Protein AF-A0A5B8FJD1-F1 (afdb_monomer_lite)

Radius of gyration: 15.88 Å; chains: 1; bounding box: 34×45×42 Å

Organism: NCBI:txid2579971

pLDDT: mean 77.66, std 18.11, range [31.16, 95.94]

Foldseek 3Di:
DFDWDWDDDPQKTKIWTVVPPDFPDKDKDKDKDFQVQFQNVLLQVLLQVLLQVVLCVQCVVQAQWIKMKMWGWDDDPDRMIIIMIIIGTHRPDPGDDDPVRVVSSCCCSVDPVSVVVSNVRSRVRRNDHHDDDDDDDDPDPDDD

Sequence (144 aa):
MTDWLMAHDGARVRHAARGAADADFGVVAEWSVRLDGVDAGRFRASLARQVRQDLWRALARVRGFSPVVEVSTSAPEGGAALLEVTAGGALRAGGRVTDGLAGRVSGLIGDEARRARWVRHALRRARGPAKSAATISQKETASC

Secondary structure (DSSP, 8-state):
---EEEEEETTEEEEEETT--S-SEEEEEEEEEE-TT--HHHHHHHHHHHHHHHHHHHHTTSTTEEEEEEEEEE--GGGEEEEEEEEEEEE-TT----HHHHHHHHHHHH-HHHHHHHHHHHHHHH-S----------------

Structure (mmCIF, N/CA/C/O backbone):
data_AF-A0A5B8FJD1-F1
#
_entry.id   AF-A0A5B8FJD1-F1
#
loop_
_atom_site.group_PDB
_atom_site.id
_atom_site.type_symbol
_atom_site.label_atom_id
_atom_site.label_alt_id
_atom_site.label_comp_id
_atom_site.label_asym_id
_atom_site.label_entity_id
_atom_site.label_seq_id
_atom_site.pdbx_PDB_ins_code
_atom_site.Cartn_x
_atom_site.Cartn_y
_atom_site.Cartn_z
_atom_site.occupancy
_atom_site.B_iso_or_equiv
_atom_site.auth_seq_id
_atom_site.auth_comp_id
_atom_site.auth_asym_id
_atom_site.auth_atom_id
_atom_site.pdbx_PDB_model_num
ATOM 1 N N . MET A 1 1 ? -8.968 20.294 2.694 1.00 43.84 1 MET A N 1
ATOM 2 C CA . MET A 1 1 ? -8.512 19.471 1.554 1.00 43.84 1 MET A CA 1
ATOM 3 C C . MET A 1 1 ? -7.233 18.787 2.013 1.00 43.84 1 MET A C 1
ATOM 5 O O . MET A 1 1 ? -6.286 19.495 2.319 1.00 43.84 1 MET A O 1
ATOM 9 N N . THR A 1 2 ? -7.243 17.470 2.244 1.00 45.91 2 THR A N 1
ATOM 10 C CA . THR A 1 2 ? -6.059 16.762 2.762 1.00 45.91 2 THR A CA 1
ATOM 11 C C . THR A 1 2 ? -4.968 16.813 1.707 1.00 45.91 2 THR A C 1
ATOM 13 O O . THR A 1 2 ? -5.108 16.193 0.654 1.00 45.91 2 THR A O 1
ATOM 16 N N . ASP A 1 3 ? -3.928 17.593 1.973 1.00 54.06 3 ASP A N 1
ATOM 17 C CA . ASP A 1 3 ? -2.752 17.642 1.119 1.00 54.06 3 ASP A CA 1
ATOM 18 C C . ASP A 1 3 ? -1.980 16.323 1.285 1.00 54.06 3 ASP A C 1
ATOM 20 O O . ASP A 1 3 ? -1.826 15.825 2.404 1.00 54.06 3 ASP A O 1
ATOM 24 N N . TRP A 1 4 ? -1.575 15.701 0.181 1.00 60.25 4 TRP A N 1
ATOM 25 C CA . TRP A 1 4 ? -0.919 14.390 0.185 1.00 60.25 4 TRP A CA 1
ATOM 26 C C . TRP A 1 4 ? 0.562 14.579 -0.113 1.00 60.25 4 TRP A C 1
ATOM 28 O O . TRP A 1 4 ? 0.920 15.112 -1.160 1.00 60.25 4 TRP A O 1
ATOM 38 N N . LEU A 1 5 ? 1.422 14.096 0.780 1.00 63.75 5 LEU A N 1
ATOM 39 C CA . LEU A 1 5 ? 2.855 14.048 0.547 1.00 63.75 5 LEU A CA 1
ATOM 40 C C . LEU A 1 5 ? 3.190 12.749 -0.195 1.00 63.75 5 LEU A C 1
ATOM 42 O O . LEU A 1 5 ? 2.919 11.649 0.297 1.00 63.75 5 LEU A O 1
ATOM 46 N N . MET A 1 6 ? 3.781 12.891 -1.379 1.00 67.44 6 MET A N 1
ATOM 47 C CA . MET A 1 6 ? 4.454 11.799 -2.076 1.00 67.44 6 MET A CA 1
ATOM 48 C C . MET A 1 6 ? 5.954 12.004 -1.915 1.00 67.44 6 MET A C 1
ATOM 50 O O . MET A 1 6 ? 6.514 12.930 -2.498 1.00 67.44 6 MET A O 1
ATOM 54 N N . ALA A 1 7 ? 6.588 11.171 -1.094 1.00 66.19 7 ALA A N 1
ATOM 55 C CA . ALA A 1 7 ? 8.039 11.149 -0.972 1.00 66.19 7 ALA A CA 1
ATOM 56 C C . ALA A 1 7 ? 8.593 10.025 -1.851 1.00 66.19 7 ALA A C 1
ATOM 58 O O . ALA A 1 7 ? 8.130 8.880 -1.788 1.00 66.19 7 ALA A O 1
ATOM 59 N N . HIS A 1 8 ? 9.569 10.372 -2.685 1.00 64.69 8 HIS A N 1
ATOM 60 C CA . HIS A 1 8 ? 10.277 9.448 -3.557 1.00 64.69 8 HIS A CA 1
ATOM 61 C C . HIS A 1 8 ? 11.733 9.391 -3.117 1.00 64.69 8 HIS A C 1
ATOM 63 O O . HIS A 1 8 ? 12.418 10.408 -3.150 1.00 64.69 8 HIS A O 1
ATOM 69 N N . ASP A 1 9 ? 12.199 8.203 -2.758 1.00 59.94 9 ASP A N 1
ATOM 70 C CA . ASP A 1 9 ? 13.611 7.941 -2.496 1.00 59.94 9 ASP A CA 1
ATOM 71 C C . ASP A 1 9 ? 14.031 6.748 -3.349 1.00 59.94 9 ASP A C 1
ATOM 73 O O . ASP A 1 9 ? 13.999 5.618 -2.876 1.00 59.94 9 ASP A O 1
ATOM 77 N N . GLY A 1 10 ? 14.280 6.977 -4.646 1.00 60.75 10 GLY A N 1
ATOM 78 C CA . GLY A 1 10 ? 14.863 6.002 -5.582 1.00 60.75 10 GLY A CA 1
ATOM 79 C C . GLY A 1 10 ? 14.159 4.639 -5.639 1.00 60.75 10 GLY A C 1
ATOM 80 O O . GLY A 1 10 ? 13.359 4.400 -6.540 1.00 60.75 10 GLY A O 1
ATOM 81 N N . ALA A 1 11 ? 14.430 3.761 -4.673 1.00 66.56 11 ALA A N 1
ATOM 82 C CA . ALA A 1 11 ? 13.844 2.439 -4.452 1.00 66.56 11 ALA A CA 1
ATOM 83 C C . ALA A 1 11 ? 12.513 2.426 -3.661 1.00 66.56 11 ALA A C 1
ATOM 85 O O . ALA A 1 11 ? 11.763 1.451 -3.745 1.00 66.56 11 ALA A O 1
ATOM 86 N N . ARG A 1 12 ? 12.138 3.514 -2.972 1.00 72.25 12 ARG A N 1
ATOM 87 C CA . ARG A 1 12 ? 10.915 3.610 -2.150 1.00 72.25 12 ARG A CA 1
ATOM 88 C C . ARG A 1 12 ? 9.975 4.728 -2.600 1.00 72.25 12 ARG A C 1
ATOM 90 O O . ARG A 1 12 ? 10.402 5.795 -3.039 1.00 72.25 12 ARG A O 1
ATOM 97 N N . VAL A 1 13 ? 8.674 4.459 -2.525 1.00 76.00 13 VAL A N 1
ATOM 98 C CA . VAL A 1 13 ? 7.608 5.453 -2.692 1.00 76.00 13 VAL A CA 1
ATOM 99 C C . VAL A 1 13 ? 6.733 5.426 -1.453 1.00 76.00 13 VAL A C 1
ATOM 101 O O . VAL A 1 13 ? 6.128 4.400 -1.151 1.00 76.00 13 VAL A O 1
ATOM 104 N N . ARG A 1 14 ? 6.607 6.569 -0.783 1.00 75.00 14 ARG A N 1
ATOM 105 C CA . ARG A 1 14 ? 5.733 6.734 0.376 1.00 75.00 14 ARG A CA 1
ATOM 106 C C . ARG A 1 14 ? 4.612 7.716 0.066 1.00 75.00 14 ARG A C 1
ATOM 108 O O . ARG A 1 14 ? 4.855 8.840 -0.365 1.00 75.00 14 ARG A O 1
ATOM 115 N N . HIS A 1 15 ? 3.380 7.284 0.302 1.00 71.06 15 HIS A N 1
ATOM 116 C CA . HIS A 1 15 ? 2.174 8.098 0.246 1.00 71.06 15 HIS A CA 1
ATOM 117 C C . HIS A 1 15 ? 1.607 8.274 1.651 1.00 71.06 15 HIS A C 1
ATOM 119 O O . HIS A 1 15 ? 1.105 7.318 2.244 1.00 71.06 15 HIS A O 1
ATOM 125 N N . ALA A 1 16 ? 1.611 9.508 2.141 1.00 68.75 16 ALA A N 1
ATOM 126 C C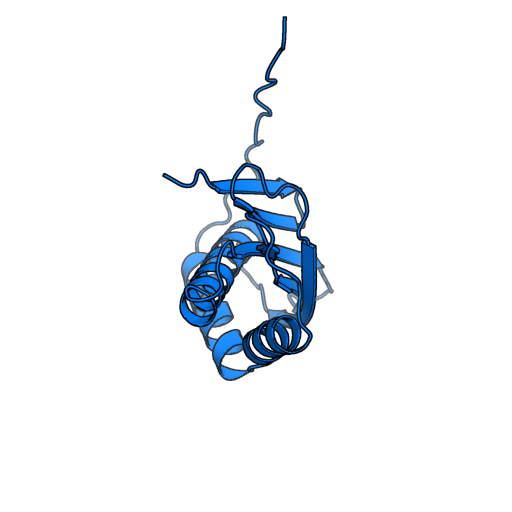A . ALA A 1 16 ? 1.011 9.874 3.418 1.00 68.75 16 ALA A CA 1
ATOM 127 C C . ALA A 1 16 ? 0.237 11.193 3.293 1.00 68.75 16 ALA A C 1
ATOM 129 O O . ALA A 1 16 ? 0.497 12.000 2.400 1.00 68.75 16 ALA A O 1
ATOM 130 N N . ALA A 1 17 ? -0.726 11.436 4.181 1.00 58.91 17 ALA A N 1
ATOM 131 C CA . ALA A 1 17 ? -1.283 12.779 4.335 1.00 58.91 17 ALA A CA 1
ATOM 132 C C . ALA A 1 17 ? -0.227 13.721 4.947 1.00 58.91 17 ALA A C 1
ATOM 134 O O . ALA A 1 17 ? 0.547 13.302 5.812 1.00 58.91 17 ALA A O 1
ATOM 135 N N . ARG A 1 18 ? -0.210 14.998 4.545 1.00 48.84 18 ARG A N 1
ATOM 136 C CA . ARG A 1 18 ? 0.639 16.033 5.157 1.00 48.84 18 ARG A CA 1
ATOM 137 C C . ARG A 1 18 ? 0.317 16.108 6.661 1.00 48.84 18 ARG A C 1
ATOM 139 O O . ARG A 1 18 ? -0.837 16.305 7.031 1.00 48.84 18 ARG A O 1
ATOM 146 N N . GLY A 1 19 ? 1.321 15.883 7.515 1.00 49.56 19 GLY A N 1
ATOM 147 C CA . GLY A 1 19 ? 1.176 15.792 8.981 1.00 49.56 19 GLY A CA 1
ATOM 148 C C . GLY A 1 19 ? 1.079 14.367 9.554 1.00 49.56 19 GLY A C 1
ATOM 149 O O . GLY A 1 19 ? 1.104 14.203 10.771 1.00 49.56 19 GLY A O 1
ATOM 150 N N . ALA A 1 20 ? 1.022 13.332 8.708 1.00 57.28 20 ALA A N 1
ATOM 151 C CA . ALA A 1 20 ? 1.197 11.927 9.091 1.00 57.28 20 ALA A CA 1
ATOM 152 C C . ALA A 1 20 ? 2.598 11.433 8.696 1.00 57.28 20 ALA A C 1
ATOM 154 O O . ALA A 1 20 ? 2.742 10.456 7.962 1.00 57.28 20 ALA A O 1
ATOM 155 N N . ALA A 1 21 ? 3.625 12.169 9.142 1.00 55.81 21 ALA A N 1
ATOM 156 C CA . ALA A 1 21 ? 5.025 11.855 8.859 1.00 55.81 21 ALA A CA 1
ATOM 157 C C . ALA A 1 21 ? 5.451 10.508 9.455 1.00 55.81 21 ALA A C 1
ATOM 159 O O . ALA A 1 21 ? 6.341 9.880 8.901 1.00 55.81 21 ALA A O 1
ATOM 160 N N . ASP A 1 22 ? 4.738 10.012 10.465 1.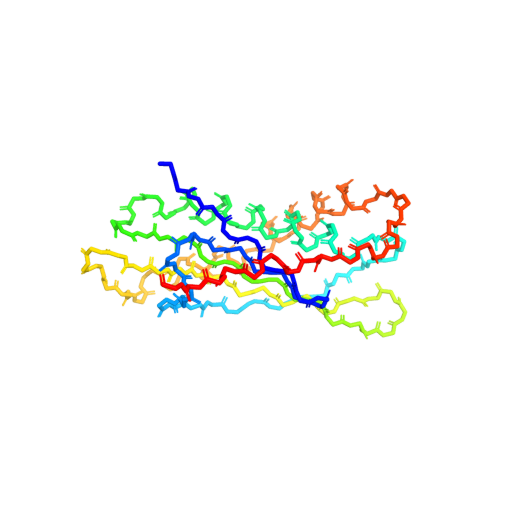00 63.47 22 ASP A N 1
ATOM 161 C CA . ASP A 1 22 ? 4.877 8.669 11.016 1.00 63.47 22 ASP A CA 1
ATOM 162 C C . ASP A 1 22 ? 3.510 7.981 11.009 1.00 63.47 22 ASP A C 1
ATOM 164 O O . ASP A 1 22 ? 2.478 8.594 11.314 1.00 63.47 22 ASP A O 1
ATOM 168 N N . ALA A 1 23 ? 3.493 6.725 10.566 1.00 67.62 23 ALA A N 1
ATOM 169 C CA . ALA A 1 23 ? 2.317 5.884 10.716 1.00 67.62 23 ALA A CA 1
ATOM 170 C C . ALA A 1 23 ? 2.274 5.406 12.170 1.00 67.62 23 ALA A C 1
ATOM 172 O O . ALA A 1 23 ? 3.284 4.919 12.669 1.00 67.62 23 ALA A O 1
ATOM 173 N N . ASP A 1 24 ? 1.117 5.500 12.827 1.00 78.81 24 ASP A N 1
ATOM 174 C CA . ASP A 1 24 ? 0.968 4.972 14.193 1.00 78.81 24 ASP A CA 1
ATOM 175 C C . ASP A 1 24 ? 1.024 3.435 14.197 1.00 78.81 24 ASP A C 1
ATOM 177 O O . ASP A 1 24 ? 1.339 2.813 15.207 1.00 78.81 24 ASP A O 1
ATOM 181 N N . PHE A 1 25 ? 0.718 2.815 13.052 1.00 83.38 25 PHE A N 1
ATOM 182 C CA . PHE A 1 25 ? 0.924 1.396 12.795 1.00 83.38 25 PHE A CA 1
ATOM 183 C C . PHE A 1 25 ? 1.104 1.131 11.296 1.00 83.38 25 PHE A C 1
ATOM 185 O O . PHE A 1 25 ? 0.579 1.861 10.448 1.00 83.38 25 PHE A O 1
ATOM 192 N N . GLY A 1 26 ? 1.796 0.040 10.974 1.00 87.06 26 GLY A N 1
ATOM 193 C CA . GLY A 1 26 ? 1.965 -0.467 9.618 1.00 87.06 26 GLY A CA 1
ATOM 194 C C . GLY A 1 26 ? 2.011 -1.989 9.626 1.00 87.06 26 GLY A C 1
ATOM 195 O O . GLY A 1 26 ? 2.642 -2.590 10.489 1.00 87.06 26 GLY A O 1
ATOM 196 N N . VAL A 1 27 ? 1.319 -2.606 8.675 1.00 90.25 27 VAL A N 1
ATOM 197 C CA . VAL A 1 27 ? 1.401 -4.037 8.395 1.00 90.25 27 VAL A CA 1
ATOM 198 C C . VAL A 1 27 ? 2.172 -4.203 7.096 1.00 90.25 27 VAL A C 1
ATOM 200 O O . VAL A 1 27 ? 1.856 -3.550 6.098 1.00 90.25 27 VAL A O 1
ATOM 203 N N . VAL A 1 28 ? 3.183 -5.061 7.126 1.00 91.62 28 VAL A N 1
ATOM 204 C CA . VAL A 1 28 ? 4.033 -5.352 5.973 1.00 91.62 28 VAL A CA 1
ATOM 205 C C . VAL A 1 28 ? 3.476 -6.560 5.235 1.00 91.62 28 VAL A C 1
ATOM 207 O O . VAL A 1 28 ? 3.052 -7.543 5.843 1.00 91.62 28 VAL A O 1
ATOM 210 N N . ALA A 1 29 ? 3.466 -6.479 3.913 1.00 91.88 29 ALA A N 1
ATOM 211 C CA . ALA A 1 29 ? 3.183 -7.595 3.038 1.00 91.88 29 ALA A CA 1
ATOM 212 C C . ALA A 1 29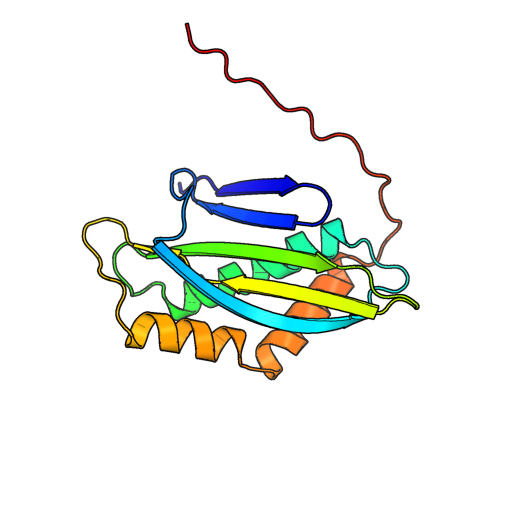 ? 4.200 -7.625 1.903 1.00 91.88 29 ALA A C 1
ATOM 214 O O . ALA A 1 29 ? 4.436 -6.619 1.236 1.00 91.88 29 ALA A O 1
ATOM 215 N N . GLU A 1 30 ? 4.743 -8.810 1.662 1.00 92.50 30 GLU A N 1
ATOM 216 C CA . GLU A 1 30 ? 5.748 -9.043 0.636 1.00 92.50 30 GLU A CA 1
ATOM 217 C C . GLU A 1 30 ? 5.225 -10.029 -0.400 1.00 92.50 30 GLU A C 1
ATOM 219 O O . GLU A 1 30 ? 4.497 -10.978 -0.082 1.00 92.50 30 GLU A O 1
ATOM 224 N N . TRP A 1 31 ? 5.558 -9.778 -1.662 1.00 92.50 31 TRP A N 1
ATOM 225 C CA . TRP A 1 31 ? 5.338 -10.727 -2.746 1.00 92.50 31 TRP A CA 1
ATOM 226 C C . TRP A 1 31 ? 6.256 -10.436 -3.931 1.00 92.50 31 TRP A C 1
ATOM 228 O O . TRP A 1 31 ? 6.781 -9.337 -4.095 1.00 92.50 31 TRP A O 1
ATOM 238 N N . SER A 1 32 ? 6.450 -11.428 -4.795 1.00 89.75 32 SER A N 1
ATOM 239 C CA . SER A 1 32 ? 7.246 -11.263 -6.011 1.00 89.75 32 SER A CA 1
ATOM 240 C C . SER A 1 32 ? 6.403 -10.711 -7.162 1.00 89.75 32 SER A C 1
ATOM 242 O O . SER A 1 32 ? 5.234 -11.061 -7.333 1.00 89.75 32 SER A O 1
ATOM 244 N N . VAL A 1 33 ? 7.007 -9.863 -7.991 1.00 89.62 33 VAL A N 1
ATOM 245 C CA . VAL A 1 33 ? 6.395 -9.329 -9.214 1.00 89.62 33 VAL A CA 1
ATOM 246 C C . VAL A 1 33 ? 7.420 -9.290 -10.343 1.00 89.62 33 VAL A C 1
ATOM 248 O O . VAL A 1 33 ? 8.605 -9.104 -10.106 1.00 89.62 33 VAL A O 1
ATOM 251 N N . ARG A 1 34 ? 6.976 -9.465 -11.588 1.00 89.12 34 ARG A N 1
ATOM 252 C CA . ARG A 1 34 ? 7.822 -9.309 -12.779 1.00 89.12 34 ARG A CA 1
ATOM 253 C C . ARG A 1 34 ? 7.709 -7.882 -13.307 1.00 89.12 34 ARG A C 1
ATOM 255 O O . ARG A 1 34 ? 6.597 -7.433 -13.593 1.00 89.12 34 ARG A O 1
ATOM 262 N N . LEU A 1 35 ? 8.837 -7.182 -13.424 1.00 85.19 35 LEU A N 1
ATOM 263 C CA . LEU A 1 35 ? 8.911 -5.782 -13.874 1.00 85.19 35 LEU A CA 1
ATOM 264 C C . LEU A 1 35 ? 9.691 -5.615 -15.192 1.00 85.19 35 LEU A C 1
ATOM 266 O O . LEU A 1 35 ? 10.119 -4.512 -15.523 1.00 85.19 35 LEU A O 1
ATOM 270 N N . ASP A 1 36 ? 9.837 -6.693 -15.964 1.00 83.75 36 ASP A N 1
ATOM 271 C CA . ASP A 1 36 ? 10.470 -6.695 -17.287 1.00 83.75 36 ASP A CA 1
ATOM 272 C C . ASP A 1 36 ? 9.896 -5.601 -18.207 1.00 83.75 36 ASP A C 1
ATOM 274 O O . ASP A 1 36 ? 8.711 -5.616 -18.552 1.00 83.75 36 ASP A O 1
ATOM 278 N N . GLY A 1 37 ? 10.737 -4.639 -18.605 1.00 79.12 37 GLY A N 1
ATOM 279 C CA . GLY A 1 37 ? 10.334 -3.538 -19.489 1.00 79.12 37 GLY A CA 1
ATOM 280 C C . GLY A 1 37 ? 9.326 -2.560 -18.869 1.00 79.12 37 GLY A C 1
ATOM 281 O O . GLY A 1 37 ? 8.558 -1.923 -19.593 1.00 79.12 37 GLY A O 1
ATOM 282 N N . VAL A 1 38 ? 9.289 -2.456 -17.537 1.00 85.81 38 VAL A N 1
ATOM 283 C CA . VAL A 1 38 ? 8.366 -1.593 -16.788 1.00 85.81 38 VAL A CA 1
ATOM 284 C C . VAL A 1 38 ? 9.133 -0.507 -16.034 1.00 85.81 38 VAL A C 1
ATOM 286 O O . VAL A 1 38 ? 10.137 -0.773 -15.381 1.00 85.81 38 VAL A O 1
ATOM 289 N N . ASP A 1 39 ? 8.618 0.725 -16.048 1.00 87.31 39 ASP A N 1
ATOM 290 C CA . ASP A 1 39 ? 9.123 1.797 -15.184 1.00 87.31 39 ASP A CA 1
ATOM 291 C C . ASP A 1 39 ? 8.760 1.508 -13.713 1.00 87.31 39 ASP A C 1
ATOM 293 O O . ASP A 1 39 ? 7.607 1.667 -13.285 1.00 87.31 39 ASP A O 1
ATOM 297 N N . ALA A 1 40 ? 9.748 1.070 -12.928 1.00 85.00 40 ALA A N 1
ATOM 298 C CA . ALA A 1 40 ? 9.567 0.695 -11.526 1.00 85.00 40 ALA A CA 1
ATOM 299 C C . ALA A 1 40 ? 9.074 1.860 -10.646 1.00 85.00 40 ALA A C 1
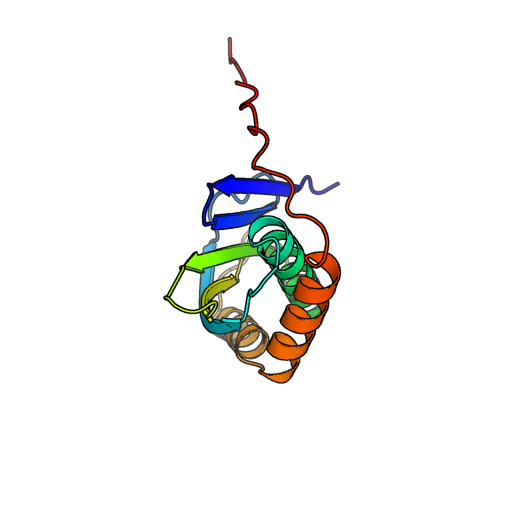ATOM 301 O O . ALA A 1 40 ? 8.348 1.638 -9.674 1.00 85.00 40 ALA A O 1
ATOM 302 N N . GLY A 1 41 ? 9.427 3.110 -10.968 1.00 85.88 41 GLY A N 1
ATOM 303 C CA . GLY A 1 41 ? 8.938 4.293 -10.252 1.00 85.88 41 GLY A CA 1
ATOM 304 C C . GLY A 1 41 ? 7.446 4.512 -10.474 1.00 85.88 41 GLY A C 1
ATOM 305 O O . GLY A 1 41 ? 6.669 4.642 -9.521 1.00 85.88 41 GLY A O 1
ATOM 306 N N . ARG A 1 42 ? 7.009 4.463 -11.736 1.00 88.56 42 ARG A N 1
ATOM 307 C CA . ARG A 1 42 ? 5.593 4.603 -12.095 1.00 88.56 42 ARG A CA 1
ATOM 308 C C . ARG A 1 42 ? 4.750 3.428 -11.597 1.00 88.56 42 ARG A C 1
ATOM 310 O O . ARG A 1 42 ? 3.587 3.632 -11.218 1.00 88.56 42 ARG A O 1
ATOM 317 N N . PHE A 1 43 ? 5.322 2.224 -11.577 1.00 91.19 43 PHE A N 1
ATOM 318 C CA . PHE A 1 43 ? 4.702 1.038 -10.992 1.00 91.19 43 PHE A CA 1
ATOM 319 C C . PHE A 1 43 ? 4.406 1.258 -9.505 1.00 91.19 43 PHE A C 1
ATOM 321 O O . PHE A 1 43 ? 3.237 1.206 -9.114 1.00 91.19 43 PHE A O 1
ATOM 328 N N . ARG A 1 44 ? 5.423 1.605 -8.701 1.00 91.19 44 ARG A N 1
ATOM 329 C CA . ARG A 1 44 ? 5.275 1.832 -7.253 1.00 91.19 44 ARG A CA 1
ATOM 330 C C . ARG A 1 44 ? 4.267 2.933 -6.934 1.00 91.19 44 ARG A C 1
ATOM 332 O O . ARG A 1 44 ? 3.368 2.714 -6.128 1.00 91.19 44 ARG A O 1
ATOM 339 N N . ALA A 1 45 ? 4.330 4.074 -7.624 1.00 89.75 45 ALA A N 1
ATOM 340 C CA . ALA A 1 45 ? 3.375 5.169 -7.425 1.00 89.75 45 ALA A CA 1
ATOM 341 C C . ALA A 1 45 ? 1.926 4.765 -7.763 1.00 89.75 45 ALA A C 1
ATOM 343 O O . ALA A 1 45 ? 0.971 5.125 -7.067 1.00 89.75 45 ALA A O 1
ATOM 344 N N . SER A 1 46 ? 1.735 3.984 -8.832 1.00 91.31 46 SER A N 1
ATOM 345 C CA . SER A 1 46 ? 0.407 3.487 -9.207 1.00 91.31 46 SER A CA 1
ATOM 346 C C . SER A 1 46 ? -0.124 2.459 -8.211 1.00 91.31 46 SER A C 1
ATOM 348 O O . SER A 1 46 ? -1.316 2.494 -7.896 1.00 91.31 46 SER A O 1
ATOM 350 N N . LEU A 1 47 ? 0.749 1.585 -7.706 1.00 93.88 47 LEU A N 1
ATOM 351 C CA . LEU A 1 47 ? 0.416 0.584 -6.701 1.00 93.88 47 LEU A CA 1
ATOM 352 C C . LEU A 1 47 ? 0.038 1.242 -5.367 1.00 93.88 47 LEU A C 1
ATOM 354 O O . LEU A 1 47 ? -1.069 1.017 -4.880 1.00 93.88 47 LEU A O 1
ATOM 358 N N . ALA A 1 48 ? 0.895 2.124 -4.839 1.00 91.38 48 ALA A N 1
ATOM 359 C CA . ALA A 1 48 ? 0.668 2.846 -3.587 1.00 91.38 48 ALA A CA 1
ATOM 360 C C . ALA A 1 48 ? -0.683 3.575 -3.597 1.00 91.38 48 ALA A C 1
ATOM 362 O O . ALA A 1 48 ? -1.464 3.500 -2.648 1.00 91.38 48 ALA A O 1
ATOM 363 N N . ARG A 1 49 ? -1.020 4.217 -4.724 1.00 90.81 49 ARG A N 1
ATOM 364 C CA . ARG A 1 49 ? -2.305 4.900 -4.904 1.00 90.81 49 ARG A CA 1
ATOM 365 C C . ARG A 1 49 ? -3.505 3.952 -4.857 1.00 90.81 49 ARG A C 1
ATOM 367 O O . ARG A 1 49 ? -4.521 4.335 -4.277 1.00 90.81 49 ARG A O 1
ATOM 374 N N . GLN A 1 50 ? -3.421 2.766 -5.465 1.00 93.50 50 GLN A N 1
ATOM 375 C CA . GLN A 1 50 ? -4.517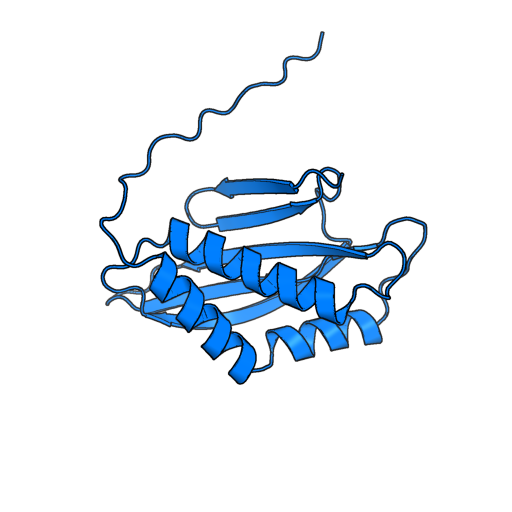 1.791 -5.424 1.00 93.50 50 GLN A CA 1
ATOM 376 C C . GLN A 1 50 ? -4.703 1.187 -4.033 1.00 93.50 50 GLN A C 1
ATOM 378 O O . GLN A 1 50 ? -5.829 1.151 -3.542 1.00 93.50 50 GLN A O 1
ATOM 383 N N . VAL A 1 51 ? -3.609 0.779 -3.387 1.00 92.88 51 VAL A N 1
ATOM 384 C CA . VAL A 1 51 ? -3.632 0.253 -2.015 1.00 92.88 51 VAL A CA 1
ATOM 385 C C . VAL A 1 51 ? -4.253 1.286 -1.077 1.00 92.88 51 VAL A C 1
ATOM 387 O O . VAL A 1 51 ? -5.202 0.982 -0.360 1.00 92.88 51 VAL A O 1
ATOM 390 N N . ARG A 1 52 ? -3.818 2.548 -1.166 1.00 89.94 52 ARG A N 1
ATOM 391 C CA . ARG A 1 52 ? -4.391 3.661 -0.397 1.00 89.94 52 ARG A CA 1
ATOM 392 C C . ARG A 1 52 ? -5.892 3.833 -0.639 1.00 89.94 52 ARG A C 1
ATOM 394 O O . ARG A 1 52 ? -6.637 4.069 0.308 1.00 89.94 52 ARG A O 1
ATOM 401 N N . GLN A 1 53 ? -6.343 3.748 -1.891 1.00 91.38 53 GLN A N 1
ATOM 402 C CA . GLN A 1 53 ? -7.761 3.888 -2.229 1.00 91.38 53 GLN A CA 1
ATOM 403 C C . GLN A 1 53 ? -8.607 2.781 -1.593 1.00 91.38 53 GLN A C 1
ATOM 405 O O . GLN A 1 53 ? -9.692 3.058 -1.080 1.00 91.38 53 GLN A O 1
ATOM 410 N N . ASP A 1 54 ? -8.111 1.548 -1.601 1.00 93.12 54 ASP A N 1
ATOM 411 C CA . ASP A 1 54 ? -8.815 0.418 -1.005 1.00 93.12 54 ASP A CA 1
ATOM 412 C C . ASP A 1 54 ? -8.771 0.446 0.523 1.00 93.12 54 ASP A C 1
ATOM 414 O O . ASP A 1 54 ? -9.802 0.200 1.147 1.00 93.12 54 ASP A O 1
ATOM 418 N N . LEU A 1 55 ? -7.640 0.829 1.126 1.00 90.38 55 LEU A N 1
ATOM 419 C CA . LEU A 1 55 ? -7.540 1.079 2.567 1.00 90.38 55 LEU A CA 1
ATOM 420 C C . LEU A 1 55 ? -8.533 2.151 3.005 1.00 90.38 55 LEU A C 1
ATOM 422 O O . LEU A 1 55 ? -9.278 1.945 3.958 1.00 90.38 55 LEU A O 1
ATOM 426 N N . TRP A 1 56 ? -8.595 3.273 2.281 1.00 88.94 56 TRP A N 1
ATOM 427 C CA . TRP A 1 56 ? -9.562 4.327 2.565 1.00 88.94 56 TRP A CA 1
ATOM 428 C C . TRP A 1 56 ? -10.994 3.803 2.473 1.00 88.94 56 TRP A C 1
ATOM 430 O O . TRP A 1 56 ? -11.769 3.986 3.402 1.00 88.94 56 TRP A O 1
ATOM 440 N N . ARG A 1 57 ? -11.356 3.087 1.402 1.00 89.69 57 ARG A N 1
ATOM 441 C CA . ARG A 1 57 ? -12.707 2.517 1.258 1.00 89.69 57 ARG A CA 1
ATOM 442 C C . ARG A 1 57 ? -13.056 1.539 2.378 1.00 89.69 57 ARG A C 1
ATOM 444 O O . ARG A 1 57 ? -14.186 1.548 2.855 1.00 89.69 57 ARG A O 1
ATOM 451 N N . ALA A 1 58 ? -12.100 0.717 2.797 1.00 89.44 58 ALA A N 1
ATOM 452 C CA . ALA A 1 58 ? -12.309 -0.268 3.846 1.00 89.44 58 ALA A CA 1
ATOM 453 C C . ALA A 1 58 ? -12.365 0.355 5.246 1.00 89.44 58 ALA A C 1
ATOM 455 O O . ALA A 1 58 ? -13.058 -0.181 6.108 1.00 89.44 58 ALA A O 1
ATOM 456 N N . LEU A 1 59 ? -11.652 1.461 5.486 1.00 87.75 59 LEU A N 1
ATOM 457 C CA . LEU A 1 59 ? -11.433 2.039 6.816 1.00 87.75 59 LEU A CA 1
ATOM 458 C C . LEU A 1 59 ? -11.994 3.458 6.990 1.00 87.75 59 LEU A C 1
ATOM 460 O O . LEU A 1 59 ? -11.837 4.026 8.062 1.00 87.75 59 LEU A O 1
ATOM 464 N N . ALA A 1 60 ? -12.711 4.021 6.014 1.00 84.88 60 ALA A N 1
ATOM 465 C CA . ALA A 1 60 ? -13.262 5.384 6.081 1.00 84.88 60 ALA A CA 1
ATOM 466 C C . ALA A 1 60 ? -14.187 5.636 7.287 1.00 84.88 60 ALA A C 1
ATOM 468 O O . ALA A 1 60 ? -14.364 6.777 7.701 1.00 84.88 60 ALA A O 1
ATOM 469 N N . ARG A 1 61 ? -14.788 4.581 7.858 1.00 85.56 61 ARG A N 1
ATOM 470 C CA . ARG A 1 61 ? -15.629 4.674 9.066 1.00 85.56 61 ARG A CA 1
ATOM 471 C C . ARG A 1 61 ? -14.824 4.715 10.372 1.00 85.56 61 ARG A C 1
ATOM 473 O O . ARG A 1 61 ? -15.406 4.918 11.432 1.00 85.56 61 ARG A O 1
ATOM 480 N N . VAL A 1 62 ? -13.510 4.501 10.319 1.00 85.44 62 VAL A N 1
ATOM 481 C CA . VAL A 1 62 ? -12.622 4.599 11.481 1.00 85.44 62 VAL A CA 1
ATOM 482 C C . VAL A 1 62 ? -12.312 6.074 11.720 1.00 85.44 62 VAL A C 1
ATOM 484 O O . VAL A 1 62 ? -11.679 6.736 10.897 1.00 85.44 62 VAL A O 1
ATOM 487 N N . ARG A 1 63 ? -12.787 6.607 12.849 1.00 80.56 63 ARG A N 1
ATOM 488 C CA . ARG A 1 63 ? -12.629 8.024 13.191 1.00 80.56 63 ARG A CA 1
ATOM 489 C C . ARG A 1 63 ? -11.147 8.397 13.269 1.00 80.56 63 ARG A C 1
ATOM 491 O O . ARG A 1 63 ? -10.386 7.760 13.989 1.00 80.56 63 ARG A O 1
ATOM 498 N N . GLY A 1 64 ? -10.764 9.450 12.548 1.00 82.50 64 GLY A N 1
ATOM 499 C CA . GLY A 1 64 ? -9.402 9.990 12.571 1.00 82.50 64 GLY A CA 1
ATOM 500 C C . GLY A 1 64 ? -8.370 9.182 11.782 1.00 82.50 64 GLY A C 1
ATOM 501 O O . GLY A 1 64 ? -7.195 9.538 11.815 1.00 82.50 64 GLY A O 1
ATOM 502 N N . PHE A 1 65 ? -8.778 8.131 11.066 1.00 84.75 65 PHE A N 1
ATOM 503 C CA . PHE A 1 65 ? -7.863 7.327 10.265 1.00 84.75 65 PHE A CA 1
ATOM 504 C C . PHE A 1 65 ? -7.340 8.088 9.042 1.00 84.75 65 PHE A C 1
ATOM 506 O O . PHE A 1 65 ? -8.106 8.616 8.234 1.00 84.75 65 PHE A O 1
ATOM 513 N N . SER A 1 66 ? -6.020 8.089 8.888 1.00 84.38 66 SER A N 1
ATOM 514 C CA . SER A 1 66 ? -5.298 8.636 7.745 1.00 84.38 66 SER A CA 1
ATOM 515 C C . SER A 1 66 ? -4.378 7.557 7.170 1.00 84.38 66 SER A C 1
ATOM 517 O O . SER A 1 66 ? -3.422 7.174 7.848 1.00 84.38 66 SER A O 1
ATOM 519 N N . PRO A 1 67 ? -4.642 7.032 5.957 1.00 85.94 67 PRO A N 1
ATOM 520 C CA . PRO A 1 67 ? -3.868 5.927 5.412 1.00 85.94 67 PRO A CA 1
ATOM 521 C C . PRO A 1 67 ? -2.448 6.370 5.056 1.00 85.94 67 PRO A C 1
ATOM 523 O O . PRO A 1 67 ? -2.250 7.382 4.377 1.00 85.94 67 PRO A O 1
ATOM 526 N N . VAL A 1 68 ? -1.477 5.560 5.465 1.00 87.31 68 VAL A N 1
ATOM 527 C CA . VAL A 1 68 ? -0.067 5.682 5.091 1.00 87.31 68 VAL A CA 1
ATOM 528 C C . VAL A 1 68 ? 0.317 4.400 4.369 1.00 87.31 68 VAL A C 1
ATOM 530 O O . VAL A 1 68 ? 0.081 3.302 4.875 1.00 87.31 68 VAL A O 1
ATOM 533 N N . VAL A 1 69 ? 0.847 4.543 3.156 1.00 89.62 69 VAL A N 1
ATOM 534 C CA . VAL A 1 69 ? 1.271 3.417 2.322 1.00 89.62 69 VAL A CA 1
ATOM 535 C C . VAL A 1 69 ? 2.683 3.667 1.839 1.00 89.62 69 VAL A C 1
ATOM 537 O O . VAL A 1 69 ? 2.951 4.685 1.201 1.00 89.62 69 VAL A O 1
ATOM 540 N N . GLU A 1 70 ? 3.562 2.717 2.098 1.00 89.50 70 GLU A N 1
ATOM 541 C CA . GLU A 1 70 ? 4.908 2.676 1.555 1.00 89.50 70 GLU A CA 1
ATOM 542 C C . GLU A 1 70 ? 5.044 1.464 0.641 1.00 89.50 70 GLU A C 1
ATOM 544 O O . GLU A 1 70 ? 4.547 0.380 0.939 1.00 89.50 70 GLU A O 1
ATOM 549 N N . VAL A 1 71 ? 5.667 1.681 -0.511 1.00 91.31 71 VAL A N 1
ATOM 550 C CA . VAL A 1 71 ? 5.940 0.646 -1.498 1.00 91.31 71 VAL A CA 1
ATOM 551 C C . VAL A 1 71 ? 7.410 0.720 -1.864 1.00 91.31 71 VAL A C 1
ATOM 553 O O . VAL A 1 71 ? 7.873 1.729 -2.411 1.00 91.31 71 VAL A O 1
ATOM 556 N N . SER A 1 72 ? 8.124 -0.366 -1.616 1.00 89.88 72 SER A N 1
ATOM 557 C CA . SER A 1 72 ? 9.514 -0.536 -2.001 1.00 89.88 72 SER A CA 1
ATOM 558 C C . SER A 1 72 ? 9.641 -1.718 -2.963 1.00 89.88 72 SER A C 1
ATOM 560 O O . SER A 1 72 ? 8.841 -2.655 -2.960 1.00 89.88 72 SER A O 1
ATOM 562 N N . THR A 1 73 ? 10.603 -1.631 -3.876 1.00 87.44 73 THR A N 1
ATOM 563 C CA . THR A 1 73 ? 10.961 -2.754 -4.748 1.00 87.44 73 THR A CA 1
ATOM 564 C C . THR A 1 73 ? 12.457 -2.958 -4.675 1.00 87.44 73 THR A C 1
ATOM 566 O O . THR A 1 73 ? 13.206 -2.031 -4.989 1.00 87.44 73 THR A O 1
ATOM 569 N N . SER A 1 74 ? 12.874 -4.167 -4.330 1.00 84.00 74 SER A N 1
ATOM 570 C CA . SER A 1 74 ? 14.260 -4.610 -4.463 1.00 84.00 74 SER A CA 1
ATOM 571 C C . SER A 1 74 ? 14.432 -5.291 -5.819 1.00 84.00 74 SER A C 1
ATOM 573 O O . SER A 1 74 ? 13.472 -5.863 -6.342 1.00 84.00 74 SER A O 1
ATOM 575 N N . ALA A 1 75 ? 15.630 -5.211 -6.401 1.00 67.31 75 ALA A N 1
ATOM 576 C CA . ALA A 1 75 ? 15.957 -5.812 -7.694 1.00 67.31 75 ALA A CA 1
ATOM 577 C C . ALA A 1 75 ? 16.683 -7.164 -7.511 1.00 67.31 75 ALA A C 1
ATOM 579 O O . ALA A 1 75 ? 17.903 -7.178 -7.381 1.00 67.31 75 ALA A O 1
ATOM 580 N N . PRO A 1 76 ? 15.974 -8.304 -7.467 1.00 60.53 76 PRO A N 1
ATOM 581 C CA . PRO A 1 76 ? 16.523 -9.592 -7.825 1.00 60.53 76 PRO A CA 1
ATOM 582 C C . PRO A 1 76 ? 16.828 -9.669 -9.326 1.00 60.53 76 PRO A C 1
ATOM 584 O O . PRO A 1 76 ? 16.279 -8.949 -10.162 1.00 60.53 76 PRO A O 1
ATOM 587 N N . GLU A 1 77 ? 17.747 -10.564 -9.659 1.00 63.03 77 GLU A N 1
ATOM 588 C CA . GLU A 1 77 ? 18.190 -10.825 -11.023 1.00 63.03 77 GLU A CA 1
ATOM 589 C C . GLU A 1 77 ? 17.047 -11.327 -11.929 1.00 63.03 77 GLU A C 1
ATOM 591 O O . GLU A 1 77 ? 16.060 -11.912 -11.479 1.00 63.03 77 GLU A O 1
ATOM 596 N N . GLY A 1 78 ? 17.180 -11.112 -13.243 1.00 67.81 78 GLY A N 1
ATOM 597 C CA . GLY A 1 78 ? 16.288 -11.723 -14.239 1.00 67.81 78 GLY A CA 1
ATOM 598 C C . GLY A 1 78 ? 14.873 -11.134 -14.326 1.00 67.81 78 GLY A C 1
ATOM 599 O O . GLY A 1 78 ? 13.949 -11.829 -14.751 1.00 67.81 78 GLY A O 1
ATOM 600 N N . GLY A 1 79 ? 14.679 -9.875 -13.914 1.00 73.31 79 GLY A N 1
ATOM 601 C CA . GLY A 1 79 ? 13.415 -9.150 -14.114 1.00 73.31 79 GLY A CA 1
ATOM 602 C C . GLY A 1 79 ? 12.311 -9.459 -13.100 1.00 73.31 79 GLY A C 1
ATOM 603 O O . GLY A 1 79 ? 11.212 -8.892 -13.167 1.00 73.31 79 GLY A O 1
ATOM 604 N N . ALA A 1 80 ? 12.598 -10.332 -12.136 1.00 81.75 80 ALA A N 1
ATOM 605 C CA . ALA A 1 80 ? 11.832 -10.424 -10.906 1.00 81.75 80 ALA A CA 1
ATOM 606 C C . ALA A 1 80 ? 12.153 -9.225 -10.003 1.00 81.75 80 ALA A C 1
ATOM 608 O O . ALA A 1 80 ? 13.259 -8.704 -10.017 1.00 81.75 80 ALA A O 1
ATOM 609 N N . ALA A 1 81 ? 11.177 -8.793 -9.214 1.00 85.81 81 ALA A N 1
ATOM 610 C CA . ALA A 1 81 ? 11.287 -7.791 -8.165 1.00 85.81 81 ALA A CA 1
ATOM 611 C C . ALA A 1 81 ? 10.653 -8.331 -6.886 1.00 85.81 81 ALA A C 1
ATOM 613 O O . ALA A 1 81 ? 9.535 -8.856 -6.934 1.00 85.81 81 ALA A O 1
ATOM 614 N N . LEU A 1 82 ? 11.349 -8.200 -5.753 1.00 88.88 82 LEU A N 1
ATOM 615 C CA . LEU A 1 82 ? 10.710 -8.378 -4.451 1.00 88.88 82 LEU A CA 1
ATOM 616 C C . LEU A 1 82 ? 9.998 -7.070 -4.127 1.00 88.88 82 LEU A C 1
ATOM 618 O O . LEU A 1 82 ? 10.631 -6.017 -4.042 1.00 88.88 82 LEU A O 1
ATOM 622 N N . LEU A 1 83 ? 8.678 -7.139 -4.029 1.00 90.88 83 LEU A N 1
ATOM 623 C CA . LEU A 1 83 ? 7.817 -6.015 -3.721 1.00 90.88 83 LEU A CA 1
ATOM 624 C C . LEU A 1 83 ? 7.412 -6.109 -2.256 1.00 90.88 83 LEU A C 1
ATOM 626 O O . LEU A 1 83 ? 6.767 -7.072 -1.848 1.00 90.88 83 LEU A O 1
ATOM 630 N N . GLU A 1 84 ? 7.756 -5.078 -1.502 1.00 92.81 84 GLU A N 1
ATOM 631 C CA . GLU A 1 84 ? 7.366 -4.915 -0.110 1.00 92.81 84 GLU A CA 1
ATOM 632 C C . GLU A 1 84 ? 6.395 -3.733 -0.029 1.00 92.81 84 GLU A C 1
ATOM 634 O O . GLU A 1 84 ? 6.633 -2.637 -0.551 1.00 92.81 84 GLU A O 1
ATOM 639 N N . VAL A 1 85 ? 5.237 -3.988 0.572 1.00 92.12 85 VAL A N 1
ATOM 640 C CA . VAL A 1 85 ? 4.184 -3.001 0.783 1.00 92.12 85 VAL A CA 1
ATOM 641 C C . VAL A 1 85 ? 3.895 -2.908 2.265 1.00 92.12 85 VAL A C 1
ATOM 643 O O . VAL A 1 85 ? 3.354 -3.835 2.864 1.00 92.12 85 VAL A O 1
ATOM 646 N N . THR A 1 86 ? 4.176 -1.742 2.829 1.00 92.19 86 THR A N 1
ATOM 647 C CA . THR A 1 86 ? 3.792 -1.398 4.193 1.00 92.19 86 THR A CA 1
ATOM 648 C C . THR A 1 86 ? 2.527 -0.559 4.136 1.00 92.19 86 THR A C 1
ATOM 650 O O . THR A 1 86 ? 2.510 0.543 3.586 1.00 92.19 86 THR A O 1
ATOM 653 N N . ALA A 1 87 ? 1.441 -1.086 4.687 1.00 90.50 87 ALA A N 1
ATOM 654 C CA . ALA A 1 87 ? 0.137 -0.446 4.704 1.00 90.50 87 ALA A CA 1
ATOM 655 C C . ALA A 1 87 ? -0.339 -0.247 6.136 1.00 90.50 87 ALA A C 1
ATOM 657 O O . ALA A 1 87 ? -0.335 -1.169 6.944 1.00 90.50 87 ALA A O 1
ATOM 658 N N . GLY A 1 88 ? -0.821 0.946 6.440 1.00 87.88 88 GLY A N 1
ATOM 659 C CA . GLY A 1 88 ? -1.401 1.239 7.738 1.00 87.88 88 GLY A CA 1
ATOM 660 C C . GLY A 1 88 ? -1.913 2.659 7.767 1.00 87.88 88 GLY A C 1
ATOM 661 O O . GLY A 1 88 ? -2.530 3.131 6.805 1.00 87.88 88 GLY A O 1
ATOM 662 N N . GLY A 1 89 ? -1.660 3.356 8.862 1.00 83.75 89 GLY A N 1
ATOM 663 C CA . GLY A 1 89 ? -2.052 4.746 8.953 1.00 83.75 89 GLY A CA 1
ATOM 664 C C . GLY A 1 89 ? -1.810 5.372 10.305 1.00 83.75 89 GLY A C 1
ATOM 665 O O . GLY A 1 89 ? -1.426 4.714 11.267 1.00 83.75 89 GLY A O 1
ATOM 666 N N . ALA A 1 90 ? -2.069 6.670 10.352 1.00 82.56 90 ALA A N 1
ATOM 667 C CA . ALA A 1 90 ? -2.148 7.411 11.594 1.00 82.56 90 ALA A CA 1
ATOM 668 C C . ALA A 1 90 ? -3.610 7.523 12.051 1.00 82.56 90 ALA A C 1
ATOM 670 O O . ALA A 1 90 ? -4.512 7.719 11.233 1.00 82.56 90 ALA A O 1
ATOM 671 N N . LEU A 1 91 ? -3.840 7.435 13.353 1.00 82.62 91 LEU A N 1
ATOM 672 C CA . LEU A 1 91 ? -5.097 7.703 14.027 1.00 82.62 91 LEU A CA 1
ATOM 673 C C . LEU A 1 91 ? -5.003 9.058 14.724 1.00 82.62 91 LEU A C 1
ATOM 675 O O . LEU A 1 91 ? -4.401 9.231 15.778 1.00 82.62 91 LEU A O 1
ATOM 679 N N . ARG A 1 92 ? -5.640 10.055 14.122 1.00 77.50 92 ARG A N 1
ATOM 680 C CA . ARG A 1 92 ? -5.760 11.396 14.696 1.00 77.50 92 ARG A CA 1
ATOM 681 C C . ARG A 1 92 ? -6.995 11.481 15.599 1.00 77.50 92 ARG A C 1
ATOM 683 O O . ARG A 1 92 ? -7.852 10.601 15.599 1.00 77.50 92 ARG A O 1
ATOM 690 N N . ALA A 1 93 ? -7.096 12.558 16.378 1.00 71.88 93 ALA A N 1
ATOM 691 C CA . ALA A 1 93 ? -8.249 12.845 17.242 1.00 71.88 93 ALA A CA 1
ATOM 692 C C . ALA A 1 93 ? -8.566 11.766 18.309 1.00 71.88 93 ALA A C 1
ATOM 694 O O . ALA A 1 93 ? -9.740 11.503 18.603 1.00 71.88 93 ALA A O 1
ATOM 695 N N . GLY A 1 94 ? -7.523 11.157 18.890 1.00 66.56 94 GLY A N 1
ATOM 696 C CA . GLY A 1 94 ? -7.629 10.239 20.033 1.00 66.56 94 GLY A CA 1
ATOM 697 C C . GLY A 1 94 ? -8.036 8.802 19.690 1.00 66.56 94 GLY A C 1
ATOM 698 O O . GLY A 1 94 ? -8.412 8.050 20.587 1.00 66.56 94 GLY A O 1
ATOM 699 N N . GLY A 1 95 ? -7.999 8.413 18.410 1.00 71.25 95 GLY A N 1
ATOM 700 C CA . GLY A 1 95 ? -8.203 7.020 18.008 1.00 71.25 95 GLY A CA 1
ATOM 701 C C . GLY A 1 95 ? -7.074 6.116 18.516 1.00 71.25 95 GLY A C 1
ATOM 702 O O . GLY A 1 95 ? -5.915 6.517 18.521 1.00 71.25 95 GLY A O 1
ATOM 703 N N . ARG A 1 96 ? -7.409 4.891 18.936 1.00 78.25 96 ARG A N 1
ATOM 704 C CA . ARG A 1 96 ? -6.429 3.869 19.337 1.00 78.25 96 ARG A CA 1
ATOM 705 C C . ARG A 1 96 ? -6.288 2.805 18.262 1.00 78.25 96 ARG A C 1
ATOM 707 O O . ARG A 1 96 ? -7.287 2.395 17.666 1.00 78.25 96 ARG A O 1
ATOM 714 N N . VAL A 1 97 ? -5.058 2.345 18.049 1.00 80.75 97 VAL A N 1
ATOM 715 C CA . VAL A 1 97 ? -4.796 1.174 17.212 1.00 80.75 97 VAL A CA 1
ATOM 716 C C . VAL A 1 97 ? -5.328 -0.037 17.968 1.00 80.75 97 VAL A C 1
ATOM 718 O O . VAL A 1 97 ? -4.868 -0.336 19.065 1.00 80.75 97 VAL A O 1
ATOM 721 N N . THR A 1 98 ? -6.351 -0.681 17.415 1.00 84.94 98 THR A N 1
ATOM 722 C CA . THR A 1 98 ? -6.898 -1.931 17.948 1.00 84.94 98 THR A CA 1
ATOM 723 C C . THR A 1 98 ? -6.426 -3.101 17.098 1.00 84.94 98 THR A C 1
ATOM 725 O O . THR A 1 98 ? -6.205 -2.946 15.893 1.00 84.94 98 THR A O 1
ATOM 728 N N . ASP A 1 99 ? -6.364 -4.293 17.687 1.00 83.69 99 ASP A N 1
ATOM 729 C CA . ASP A 1 99 ? -6.010 -5.514 16.953 1.00 83.69 99 ASP A CA 1
ATOM 730 C C . ASP A 1 99 ? -6.966 -5.766 15.781 1.00 83.69 99 ASP A C 1
ATOM 732 O O . ASP A 1 99 ? -6.550 -6.177 14.701 1.00 83.69 99 ASP A O 1
ATOM 736 N N . GLY A 1 100 ? -8.248 -5.416 15.935 1.00 86.94 100 GLY A N 1
ATOM 737 C CA . GLY A 1 100 ? -9.227 -5.483 14.849 1.00 86.94 100 GLY A CA 1
ATOM 738 C C . GLY A 1 100 ? -8.928 -4.527 13.686 1.00 86.94 100 GLY A C 1
ATOM 739 O O . GLY A 1 100 ? -9.233 -4.845 12.536 1.00 86.94 100 GLY A O 1
ATOM 740 N N . LEU A 1 101 ? -8.315 -3.366 13.940 1.00 87.25 101 LEU A N 1
ATOM 741 C CA . LEU A 1 101 ? -7.886 -2.444 12.885 1.00 87.25 101 LEU A CA 1
ATOM 742 C C . LEU A 1 101 ? -6.665 -2.992 12.139 1.00 87.25 101 LEU A C 1
ATOM 744 O O . LEU A 1 101 ? -6.685 -3.046 10.907 1.00 87.25 101 LEU A O 1
ATOM 748 N N . ALA A 1 102 ? -5.643 -3.439 12.873 1.00 88.31 102 ALA A N 1
ATOM 749 C CA . ALA A 1 102 ? -4.458 -4.064 12.289 1.00 88.31 102 ALA A CA 1
ATOM 750 C C . ALA A 1 102 ? -4.826 -5.337 11.504 1.00 88.31 102 ALA A C 1
ATOM 752 O O . ALA A 1 102 ? -4.383 -5.511 10.370 1.00 88.31 102 ALA A O 1
ATOM 753 N N . GLY A 1 103 ? -5.728 -6.166 12.037 1.00 90.38 103 GLY A N 1
ATOM 754 C CA . GLY A 1 103 ? -6.246 -7.368 11.381 1.00 90.38 103 GLY A CA 1
ATOM 755 C C . GLY A 1 103 ? -7.013 -7.073 10.091 1.00 90.38 103 GLY A C 1
ATOM 756 O O . GLY A 1 103 ? -6.836 -7.772 9.096 1.00 90.38 103 GLY A O 1
ATOM 757 N N . ARG A 1 104 ? -7.805 -5.992 10.043 1.00 91.56 104 ARG A N 1
ATOM 758 C CA . ARG A 1 104 ? -8.475 -5.552 8.803 1.00 91.56 104 ARG A CA 1
ATOM 759 C C . ARG A 1 104 ? -7.486 -5.100 7.736 1.00 91.56 104 ARG A C 1
ATOM 761 O O . ARG A 1 104 ? -7.693 -5.401 6.563 1.00 91.56 104 ARG A O 1
ATOM 768 N N . VAL A 1 105 ? -6.437 -4.375 8.127 1.00 92.06 105 VAL A N 1
ATOM 769 C CA . VAL A 1 105 ? -5.368 -3.983 7.199 1.00 92.06 105 VAL A CA 1
ATOM 770 C C . VAL A 1 105 ? -4.624 -5.217 6.701 1.00 92.06 105 VAL A C 1
ATOM 772 O O . VAL A 1 105 ? -4.491 -5.373 5.490 1.00 92.06 105 VAL A O 1
ATOM 775 N N . SER A 1 106 ? -4.237 -6.116 7.611 1.00 92.81 106 SER A N 1
ATOM 776 C CA . SER A 1 106 ? -3.576 -7.387 7.301 1.00 92.81 106 SER A CA 1
ATOM 777 C C . SER A 1 106 ? -4.391 -8.233 6.323 1.00 92.81 106 SER A C 1
ATOM 779 O O . SER A 1 106 ? -3.880 -8.613 5.276 1.00 92.81 106 SER A O 1
ATOM 781 N N . GLY A 1 107 ? -5.690 -8.428 6.570 1.00 93.25 107 GLY A N 1
ATOM 782 C CA . GLY A 1 107 ? -6.564 -9.161 5.651 1.00 93.25 107 GLY A CA 1
ATOM 783 C C . GLY A 1 107 ? -6.686 -8.497 4.276 1.00 93.25 107 GLY A C 1
ATOM 784 O O . GLY A 1 107 ? -6.704 -9.178 3.255 1.00 93.25 107 GLY A O 1
ATOM 785 N N . LEU A 1 108 ? -6.714 -7.163 4.219 1.00 93.75 108 LEU A N 1
ATOM 786 C CA . LEU A 1 108 ? -6.825 -6.424 2.961 1.00 93.75 108 LEU A CA 1
ATOM 787 C C . LEU A 1 108 ? -5.546 -6.522 2.122 1.00 93.75 108 LEU A C 1
ATOM 789 O O . LEU A 1 108 ? -5.638 -6.723 0.911 1.00 93.75 108 LEU A O 1
ATOM 793 N N . ILE A 1 109 ? -4.370 -6.389 2.740 1.00 93.44 109 ILE A N 1
ATOM 794 C CA . ILE A 1 109 ? -3.095 -6.544 2.028 1.00 93.44 109 ILE A CA 1
ATOM 795 C C . ILE A 1 109 ? -2.683 -8.003 1.855 1.00 93.44 109 ILE A C 1
ATOM 797 O O . ILE A 1 109 ? -1.837 -8.273 1.015 1.00 93.44 109 ILE A O 1
ATOM 801 N N . GLY A 1 110 ? -3.254 -8.935 2.617 1.00 92.81 110 GLY A N 1
ATOM 802 C CA . GLY A 1 110 ? -3.075 -10.385 2.505 1.00 92.81 110 GLY A CA 1
ATOM 803 C C . GLY A 1 110 ? -3.884 -11.029 1.377 1.00 92.81 110 GLY A C 1
ATOM 804 O O . GLY A 1 110 ? -3.503 -12.081 0.879 1.00 92.81 110 GLY A O 1
ATOM 805 N N . ASP A 1 111 ? -4.969 -10.388 0.942 1.00 95.06 111 ASP A N 1
ATOM 806 C CA . ASP A 1 111 ? -5.872 -10.881 -0.103 1.00 95.06 111 ASP A CA 1
ATOM 807 C C . ASP A 1 111 ? -5.194 -10.912 -1.488 1.00 95.06 111 ASP A C 1
ATOM 809 O O . ASP A 1 111 ? -4.909 -9.881 -2.113 1.00 95.06 111 ASP A O 1
ATOM 813 N N . GLU A 1 112 ? -4.964 -12.124 -1.991 1.00 93.25 112 GLU A N 1
ATOM 814 C CA . GLU A 1 112 ? -4.295 -12.379 -3.266 1.00 93.25 112 GLU A CA 1
ATOM 815 C C . GLU A 1 112 ? -5.049 -11.789 -4.469 1.00 93.25 112 GLU A C 1
ATOM 817 O O . GLU A 1 112 ? -4.432 -11.230 -5.382 1.00 93.25 112 GLU A O 1
ATOM 822 N N . ALA A 1 113 ? -6.386 -11.807 -4.458 1.00 93.94 113 ALA A N 1
ATOM 823 C CA . ALA A 1 113 ? -7.187 -11.248 -5.546 1.00 93.94 113 ALA A CA 1
ATOM 824 C C . ALA A 1 113 ? -7.028 -9.721 -5.624 1.00 93.94 113 ALA A C 1
ATOM 826 O O . ALA A 1 113 ? -6.970 -9.136 -6.717 1.00 93.94 113 ALA A O 1
ATOM 827 N N . ARG A 1 114 ? -6.900 -9.052 -4.469 1.00 94.62 114 ARG A N 1
ATOM 828 C CA . ARG A 1 114 ? -6.591 -7.613 -4.410 1.00 94.62 114 ARG A CA 1
ATOM 829 C C . ARG A 1 114 ? -5.189 -7.323 -4.914 1.00 94.62 114 ARG A C 1
ATOM 831 O O . ARG A 1 114 ? -5.053 -6.428 -5.754 1.00 94.62 114 ARG A O 1
ATOM 838 N N . ARG A 1 115 ? -4.188 -8.096 -4.476 1.00 94.38 115 ARG A N 1
ATOM 839 C CA . ARG A 1 115 ? -2.795 -7.979 -4.945 1.00 94.38 115 ARG A CA 1
ATOM 840 C C . ARG A 1 115 ? -2.713 -8.103 -6.461 1.00 94.38 115 ARG A C 1
ATOM 842 O O . ARG A 1 115 ? -2.204 -7.196 -7.121 1.00 94.38 115 ARG A O 1
ATOM 849 N N . ALA A 1 116 ? -3.298 -9.158 -7.027 1.00 93.62 116 ALA A N 1
ATOM 850 C CA . ALA A 1 116 ? -3.319 -9.398 -8.467 1.00 93.62 116 ALA A CA 1
ATOM 851 C C . ALA A 1 116 ? -3.964 -8.231 -9.232 1.00 93.62 116 ALA A C 1
ATOM 853 O O . ALA A 1 116 ? -3.433 -7.755 -10.243 1.00 93.62 116 ALA A O 1
ATOM 854 N N . ARG A 1 117 ? -5.088 -7.703 -8.729 1.0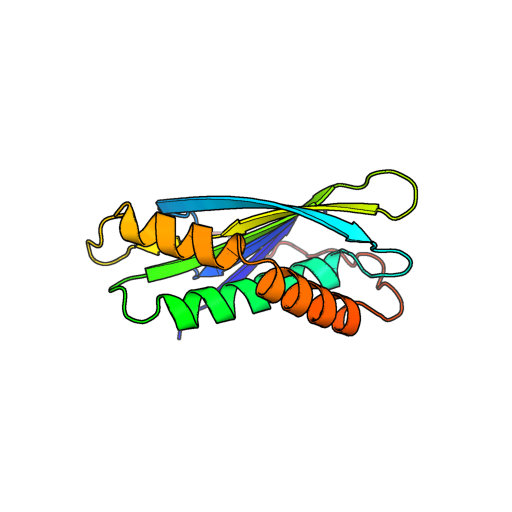0 95.94 117 ARG A N 1
ATOM 855 C CA . ARG A 1 117 ? -5.756 -6.540 -9.327 1.00 95.94 117 ARG A CA 1
ATOM 856 C C . ARG A 1 117 ? -4.875 -5.289 -9.279 1.00 95.94 117 ARG A C 1
ATOM 858 O O . ARG A 1 117 ? -4.790 -4.590 -10.294 1.00 95.94 117 ARG A O 1
ATOM 865 N N . TRP A 1 118 ? -4.242 -5.004 -8.140 1.00 95.94 118 TRP A N 1
ATOM 866 C CA . TRP A 1 118 ? -3.380 -3.833 -7.982 1.00 95.94 118 TRP A CA 1
ATOM 867 C C . TRP A 1 118 ? -2.156 -3.898 -8.888 1.00 95.94 118 TRP A C 1
ATOM 869 O O . TRP A 1 118 ? -1.891 -2.944 -9.623 1.00 95.94 118 TRP A O 1
ATOM 879 N N . VAL A 1 119 ? -1.474 -5.045 -8.912 1.00 94.25 119 VAL A N 1
ATOM 880 C CA . VAL A 1 119 ? -0.321 -5.300 -9.783 1.00 94.25 119 VAL A CA 1
ATOM 881 C C . VAL A 1 119 ? -0.717 -5.134 -11.247 1.00 94.25 119 VAL A C 1
ATOM 883 O O . VAL A 1 119 ? -0.087 -4.362 -11.967 1.00 94.25 119 VAL A O 1
ATOM 886 N N . ARG A 1 120 ? -1.818 -5.754 -11.693 1.00 93.75 120 ARG A N 1
ATOM 887 C CA . ARG A 1 120 ? -2.296 -5.636 -13.081 1.00 93.75 120 ARG A CA 1
ATOM 888 C C . ARG A 1 120 ? -2.568 -4.186 -13.486 1.00 93.75 120 ARG A C 1
ATOM 890 O O . ARG A 1 120 ? -2.269 -3.794 -14.615 1.00 93.75 120 ARG A O 1
ATOM 897 N N . HIS A 1 121 ? -3.149 -3.382 -12.596 1.00 93.88 121 HIS A N 1
ATOM 898 C CA . HIS A 1 121 ? -3.365 -1.963 -12.873 1.00 93.88 121 HIS A CA 1
ATOM 899 C C . HIS A 1 121 ? -2.052 -1.177 -12.909 1.00 93.88 121 HIS A C 1
ATOM 901 O O . HIS A 1 121 ? -1.850 -0.377 -13.824 1.00 93.88 121 HIS A O 1
ATOM 907 N N . ALA A 1 122 ? -1.168 -1.399 -11.936 1.00 93.88 122 ALA A N 1
ATOM 908 C CA . ALA A 1 122 ? 0.114 -0.717 -11.846 1.00 93.88 122 ALA A CA 1
ATOM 909 C C . ALA A 1 122 ? 0.993 -1.014 -13.069 1.00 93.88 122 ALA A C 1
ATOM 911 O O . ALA A 1 122 ? 1.484 -0.078 -13.694 1.00 93.88 122 ALA A O 1
ATOM 912 N N . LEU A 1 123 ? 1.081 -2.279 -13.495 1.00 92.00 123 LEU A N 1
ATOM 913 C CA . LEU A 1 123 ? 1.777 -2.691 -14.717 1.00 92.00 123 LEU A CA 1
ATOM 914 C C . LEU A 1 123 ? 1.226 -1.973 -15.952 1.00 92.00 123 LEU A C 1
ATOM 916 O O . LEU A 1 123 ? 1.986 -1.426 -16.742 1.00 92.00 123 LEU A O 1
ATOM 920 N N . ARG A 1 124 ? -0.101 -1.907 -16.110 1.00 91.62 124 ARG A N 1
ATOM 921 C CA . ARG A 1 124 ? -0.723 -1.213 -17.250 1.00 91.62 124 ARG A CA 1
ATOM 922 C C . ARG A 1 124 ? -0.379 0.277 -17.289 1.00 91.62 124 ARG A C 1
ATOM 924 O O . ARG A 1 124 ? -0.233 0.839 -18.365 1.00 91.62 124 ARG A O 1
ATOM 931 N N . ARG A 1 125 ? -0.266 0.923 -16.125 1.00 89.69 125 ARG A N 1
ATOM 932 C CA . ARG A 1 125 ? 0.099 2.344 -16.007 1.00 89.69 125 ARG A CA 1
ATOM 933 C C . ARG A 1 125 ? 1.592 2.581 -16.214 1.00 89.69 125 ARG A C 1
ATOM 935 O O . ARG A 1 125 ? 1.963 3.656 -16.679 1.00 89.69 125 ARG A O 1
ATOM 942 N N . ALA A 1 126 ? 2.413 1.602 -15.851 1.00 87.75 126 ALA A N 1
ATOM 943 C CA . ALA A 1 126 ? 3.867 1.656 -15.894 1.00 87.75 126 ALA A CA 1
ATOM 944 C C . ALA A 1 126 ? 4.478 1.199 -17.230 1.00 87.75 126 ALA A C 1
ATOM 946 O O . ALA A 1 126 ? 5.647 1.470 -17.479 1.00 87.75 126 ALA A O 1
ATOM 947 N N . ARG A 1 127 ? 3.684 0.574 -18.111 1.00 82.06 127 ARG A N 1
ATOM 948 C CA . ARG A 1 127 ? 4.053 0.307 -19.508 1.00 82.06 127 ARG A CA 1
ATOM 949 C C . ARG A 1 127 ? 4.123 1.614 -20.307 1.00 82.06 127 ARG A C 1
ATOM 951 O O . ARG A 1 127 ? 3.171 2.392 -20.334 1.00 82.06 127 ARG A O 1
ATOM 958 N N . GLY A 1 128 ? 5.265 1.843 -20.941 1.00 65.94 128 GLY A N 1
ATOM 959 C CA . GLY A 1 128 ? 5.626 3.050 -21.687 1.00 65.94 128 GLY A CA 1
ATOM 960 C C . GLY A 1 128 ? 7.143 3.261 -21.609 1.00 65.94 128 GLY A C 1
ATOM 961 O O . GLY A 1 128 ? 7.772 2.625 -20.763 1.00 65.94 128 GLY A O 1
ATOM 962 N N . PRO A 1 129 ? 7.752 4.107 -22.460 1.00 54.44 129 PRO A N 1
ATOM 963 C CA . PRO A 1 129 ? 9.186 4.365 -22.373 1.00 54.44 129 PRO A CA 1
ATOM 964 C C . PRO A 1 129 ? 9.515 4.880 -20.969 1.00 54.44 129 PRO A C 1
ATOM 966 O O . PRO A 1 129 ? 8.878 5.828 -20.491 1.00 54.44 129 PRO A O 1
ATOM 969 N N . ALA A 1 130 ? 10.468 4.224 -20.301 1.00 52.91 130 ALA A N 1
ATOM 970 C CA . ALA A 1 130 ? 10.976 4.670 -19.013 1.00 52.91 130 ALA A CA 1
ATOM 971 C C . ALA A 1 130 ? 11.469 6.109 -19.184 1.00 52.91 130 ALA A C 1
ATOM 973 O O . ALA A 1 130 ? 12.306 6.386 -20.045 1.00 52.91 130 ALA A O 1
ATOM 974 N N . LYS A 1 131 ? 10.926 7.047 -18.406 1.00 48.28 131 LYS A N 1
ATOM 975 C CA . LYS A 1 131 ? 11.555 8.363 -18.336 1.00 48.28 131 LYS A CA 1
ATOM 976 C C . LYS A 1 131 ? 12.784 8.181 -17.458 1.00 48.28 131 LYS A C 1
ATOM 978 O O . LYS A 1 131 ? 12.631 7.879 -16.277 1.00 48.28 131 LYS A O 1
ATOM 983 N N . SER A 1 132 ? 13.977 8.348 -18.034 1.00 44.44 132 SER A N 1
ATOM 984 C CA . SER A 1 132 ? 15.213 8.491 -17.263 1.00 44.44 132 SER A CA 1
ATOM 985 C C . SER A 1 132 ? 14.966 9.453 -16.108 1.00 44.44 132 SER A C 1
ATOM 987 O O . SER A 1 132 ? 14.329 10.492 -16.301 1.00 44.44 132 SER A O 1
ATOM 989 N N . ALA A 1 133 ? 15.408 9.053 -14.916 1.00 43.22 133 ALA A N 1
ATOM 990 C CA . ALA A 1 133 ? 15.191 9.750 -13.659 1.00 43.22 133 ALA A CA 1
ATOM 991 C C . ALA A 1 133 ? 15.569 11.236 -13.779 1.00 43.22 133 ALA A C 1
ATOM 993 O O . ALA A 1 133 ? 16.732 11.610 -13.672 1.00 43.22 133 ALA A O 1
ATOM 994 N N . ALA A 1 134 ? 14.573 12.089 -14.019 1.00 35.25 134 ALA A N 1
ATOM 995 C CA . ALA A 1 134 ? 14.715 13.525 -13.892 1.00 35.25 134 ALA A CA 1
ATOM 996 C C . ALA A 1 134 ? 14.559 13.865 -12.408 1.00 35.25 134 ALA A C 1
ATOM 998 O O . ALA A 1 134 ? 13.462 13.801 -11.854 1.00 35.25 134 ALA A O 1
ATOM 999 N N . THR A 1 135 ? 15.705 14.142 -11.791 1.00 37.78 135 THR A N 1
ATOM 1000 C CA . THR A 1 135 ? 15.954 14.928 -10.579 1.00 37.78 135 THR A CA 1
ATOM 1001 C C . THR A 1 135 ? 14.706 15.579 -9.973 1.00 37.78 135 THR A C 1
ATOM 1003 O O . THR A 1 135 ? 14.209 16.585 -10.480 1.00 37.78 135 THR A O 1
ATOM 1006 N N . ILE A 1 136 ? 14.226 15.055 -8.841 1.00 37.72 136 ILE A N 1
ATOM 1007 C CA . ILE A 1 136 ? 13.312 15.808 -7.975 1.00 37.72 136 ILE A CA 1
ATOM 1008 C C . ILE A 1 136 ? 14.174 16.747 -7.132 1.00 37.72 136 ILE A C 1
ATOM 1010 O O . ILE A 1 136 ? 14.802 16.347 -6.155 1.00 37.72 136 ILE A O 1
ATOM 1014 N N . SER A 1 137 ? 14.211 18.003 -7.573 1.00 34.28 137 SER A N 1
ATOM 1015 C CA . SER A 1 137 ? 14.711 19.151 -6.824 1.00 34.28 137 SER A CA 1
ATOM 1016 C C . SER A 1 137 ? 13.935 19.268 -5.513 1.00 34.28 137 SER A C 1
ATOM 1018 O O . SER A 1 137 ? 12.722 19.491 -5.516 1.00 34.28 137 SER A O 1
ATOM 1020 N N . GLN A 1 138 ? 14.637 19.141 -4.392 1.00 37.06 138 GLN A N 1
ATOM 1021 C CA . GLN A 1 138 ? 14.151 19.599 -3.099 1.00 37.06 138 GLN A CA 1
ATOM 1022 C C . GLN A 1 138 ? 13.923 21.115 -3.215 1.00 37.06 138 GLN A C 1
ATOM 1024 O O . GLN A 1 138 ? 14.833 21.849 -3.593 1.00 37.06 138 GLN A O 1
ATOM 1029 N N . LYS A 1 139 ? 12.701 21.597 -2.964 1.00 31.16 139 LYS A N 1
ATOM 1030 C CA . LYS A 1 139 ? 12.494 23.009 -2.626 1.00 31.16 139 LYS A CA 1
ATOM 1031 C C . LYS A 1 139 ? 12.589 23.108 -1.113 1.00 31.16 139 LYS A C 1
ATOM 1033 O O . LYS A 1 139 ? 11.645 22.781 -0.400 1.00 31.16 139 LYS A O 1
ATOM 1038 N N . GLU A 1 140 ? 13.780 23.492 -0.683 1.00 32.78 140 GLU A N 1
ATOM 1039 C CA . GLU A 1 140 ? 14.149 23.946 0.650 1.00 32.78 140 GLU A CA 1
ATOM 1040 C C . GLU A 1 140 ? 13.115 24.967 1.153 1.00 32.78 140 GLU A C 1
ATOM 1042 O O . GLU A 1 140 ? 12.957 26.049 0.585 1.00 32.78 140 GLU A O 1
ATOM 1047 N N . THR A 1 141 ? 12.357 24.622 2.194 1.00 33.72 141 THR A N 1
ATOM 1048 C CA . THR A 1 141 ? 11.654 25.624 3.000 1.00 33.72 141 THR A CA 1
ATOM 1049 C C . THR A 1 141 ? 12.663 26.200 3.980 1.00 33.72 141 THR A C 1
ATOM 1051 O O . THR A 1 141 ? 12.865 25.644 5.058 1.00 33.72 141 THR A O 1
ATOM 1054 N N . ALA A 1 142 ? 13.307 27.296 3.580 1.00 33.59 142 ALA A N 1
ATOM 1055 C CA . ALA A 1 142 ? 14.007 28.181 4.496 1.00 33.59 142 ALA A CA 1
ATOM 1056 C C . ALA A 1 142 ? 12.983 28.793 5.465 1.00 33.59 142 ALA A C 1
ATOM 1058 O O . ALA A 1 142 ? 12.000 29.406 5.044 1.00 33.59 142 ALA A O 1
ATOM 1059 N N . SER A 1 143 ? 13.210 28.573 6.757 1.00 33.53 143 SER A N 1
ATOM 1060 C CA . SER A 1 143 ? 12.557 29.278 7.855 1.00 33.53 143 SER A CA 1
ATOM 1061 C C . SER A 1 143 ? 13.484 30.425 8.263 1.00 33.53 143 SER A C 1
ATOM 1063 O O . SER A 1 143 ? 14.647 30.170 8.571 1.00 33.53 143 SER A O 1
ATOM 1065 N N . CYS A 1 144 ? 12.971 31.654 8.267 1.00 35.25 144 CYS A N 1
ATOM 1066 C CA . CYS A 1 144 ? 13.508 32.786 9.023 1.00 35.25 144 CYS A CA 1
ATOM 1067 C C . CYS A 1 144 ? 12.409 33.276 9.961 1.00 35.25 144 CYS A C 1
ATOM 1069 O O . CYS A 1 144 ? 11.234 33.262 9.522 1.00 35.25 144 CYS A O 1
#